Protein AF-A0A4E9FRD9-F1 (afdb_monomer_lite)

Organism: Brugia malayi (NCBI:txid6279)

Secondary structure (DSSP, 8-state):
------SSHHHHHHHHHHHHHHHHHHTS------HHHHHHHHHHHHTSTHHHHHHHHHHHHHHHTTSTTHHHHHHHHHHHHGGGGGGGG-

pLDDT: mean 76.93, std 13.48, range [36.5, 89.62]

Structure (mmCIF, N/CA/C/O backbone):
data_AF-A0A4E9FRD9-F1
#
_entry.id   AF-A0A4E9FRD9-F1
#
loop_
_atom_site.group_PDB
_atom_site.id
_atom_site.type_symbol
_atom_site.label_atom_id
_atom_site.label_alt_id
_atom_site.label_comp_id
_atom_site.label_asym_id
_atom_site.label_entity_id
_atom_site.label_seq_id
_atom_site.pdbx_PDB_ins_code
_atom_site.Cartn_x
_atom_site.Cartn_y
_atom_site.Cartn_z
_atom_site.occupancy
_atom_site.B_iso_or_equiv
_atom_site.auth_seq_id
_atom_site.auth_comp_id
_atom_site.auth_asym_id
_atom_site.auth_atom_id
_atom_site.pdbx_PDB_model_num
ATOM 1 N N . MET A 1 1 ? 44.223 37.925 -25.294 1.00 36.50 1 MET A N 1
ATOM 2 C CA . MET A 1 1 ? 43.224 36.843 -25.412 1.00 36.50 1 MET A CA 1
ATOM 3 C C . MET A 1 1 ? 43.065 36.246 -24.019 1.00 36.50 1 MET A C 1
ATOM 5 O O . MET A 1 1 ? 43.909 35.470 -23.593 1.00 36.50 1 MET A O 1
ATOM 9 N N . MET A 1 2 ? 42.107 36.754 -23.238 1.00 38.16 2 MET A N 1
ATOM 10 C CA . MET A 1 2 ? 41.801 36.228 -21.902 1.00 38.16 2 MET A CA 1
ATOM 11 C C . MET A 1 2 ? 41.135 34.869 -22.092 1.00 38.16 2 MET A C 1
ATOM 13 O O . MET A 1 2 ? 39.947 34.783 -22.388 1.00 38.16 2 MET A O 1
ATOM 17 N N . ASN A 1 3 ? 41.942 33.816 -21.994 1.00 44.88 3 ASN A N 1
ATOM 18 C CA . ASN A 1 3 ? 41.467 32.445 -21.945 1.00 44.88 3 ASN A CA 1
ATOM 19 C C . ASN A 1 3 ? 40.790 32.264 -20.588 1.00 44.88 3 ASN A C 1
ATOM 21 O O . ASN A 1 3 ? 41.449 31.999 -19.583 1.00 44.88 3 ASN A O 1
ATOM 25 N N . ASN A 1 4 ? 39.477 32.479 -20.565 1.00 44.72 4 ASN A N 1
ATOM 26 C CA . ASN A 1 4 ? 38.618 32.096 -19.459 1.00 44.72 4 ASN A CA 1
ATOM 27 C C . ASN A 1 4 ? 38.680 30.571 -19.337 1.00 44.72 4 ASN A C 1
ATOM 29 O O . ASN A 1 4 ? 37.901 29.843 -19.940 1.00 44.72 4 ASN A O 1
ATOM 33 N N . VAL A 1 5 ? 39.656 30.089 -18.572 1.00 45.50 5 VAL A N 1
ATOM 34 C CA . VAL A 1 5 ? 39.720 28.719 -18.071 1.00 45.50 5 VAL A CA 1
ATOM 35 C C . VAL A 1 5 ? 38.609 28.585 -17.026 1.00 45.50 5 VAL A C 1
ATOM 37 O O . VAL A 1 5 ? 38.853 28.648 -15.825 1.00 45.50 5 VAL A O 1
ATOM 40 N N . ILE A 1 6 ? 37.362 28.480 -17.485 1.00 51.97 6 ILE A N 1
ATOM 41 C CA . ILE A 1 6 ? 36.186 28.223 -16.643 1.00 51.97 6 ILE A CA 1
ATOM 42 C C . ILE A 1 6 ? 35.396 27.038 -17.215 1.00 51.97 6 ILE A C 1
ATOM 44 O O . ILE A 1 6 ? 34.184 27.048 -17.181 1.00 51.97 6 ILE A O 1
ATOM 48 N N . ASP A 1 7 ? 36.015 25.986 -17.752 1.00 54.59 7 ASP A N 1
ATOM 49 C CA . ASP A 1 7 ? 35.214 24.960 -18.453 1.00 54.59 7 ASP A CA 1
ATOM 50 C C . ASP A 1 7 ? 35.707 23.530 -18.221 1.00 54.59 7 ASP A C 1
ATOM 52 O O . ASP A 1 7 ? 36.153 22.826 -19.117 1.00 54.59 7 ASP A O 1
ATOM 56 N N . GLY A 1 8 ? 35.587 23.063 -16.979 1.00 53.78 8 GLY A N 1
ATOM 57 C CA . GLY A 1 8 ? 35.693 21.628 -16.690 1.00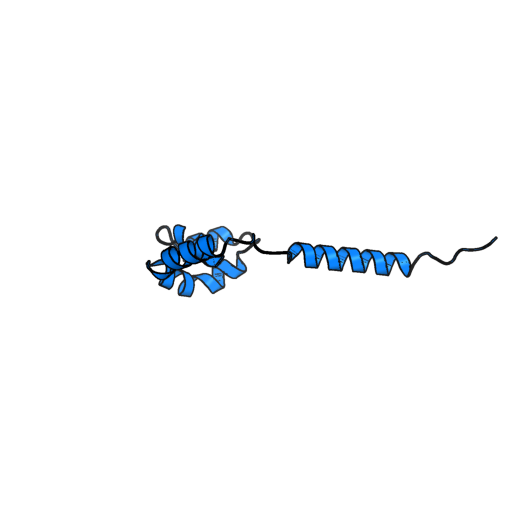 53.78 8 GLY A CA 1
ATOM 58 C C . GLY A 1 8 ? 35.160 21.276 -15.312 1.00 53.78 8 GLY A C 1
ATOM 59 O O . GLY A 1 8 ? 34.235 20.481 -15.175 1.00 53.78 8 GLY A O 1
ATOM 60 N N . ARG A 1 9 ? 35.665 21.959 -14.276 1.00 56.06 9 ARG A N 1
ATOM 61 C CA . ARG A 1 9 ? 35.188 21.754 -12.899 1.00 56.06 9 ARG A CA 1
ATOM 62 C C . ARG A 1 9 ? 33.715 22.145 -12.745 1.00 56.06 9 ARG A C 1
ATOM 64 O O . ARG A 1 9 ? 32.970 21.409 -12.111 1.00 56.06 9 ARG A O 1
ATOM 71 N N . SER A 1 10 ? 33.300 23.252 -13.372 1.00 67.50 10 SER A N 1
ATOM 72 C CA . SER A 1 10 ? 31.919 23.758 -13.326 1.00 67.50 10 SER A CA 1
ATOM 73 C C . SER A 1 10 ? 30.910 22.741 -13.874 1.00 67.50 10 SER A C 1
ATOM 75 O O . SER A 1 10 ? 29.942 22.419 -13.191 1.00 67.50 10 SER A O 1
ATOM 77 N N . TYR A 1 11 ? 31.183 22.135 -15.039 1.00 73.50 11 TYR A N 1
ATOM 78 C CA . TYR A 1 11 ? 30.311 21.097 -15.600 1.00 73.50 11 TYR A CA 1
ATOM 79 C C . TYR A 1 11 ? 30.247 19.853 -14.722 1.00 73.50 11 TYR A C 1
ATOM 81 O O . TYR A 1 11 ? 29.153 19.350 -14.493 1.00 73.50 11 TYR A O 1
ATOM 89 N N . SER A 1 12 ? 31.373 19.384 -14.174 1.00 78.50 12 SER A N 1
ATOM 90 C CA . SER A 1 12 ? 31.360 18.232 -13.263 1.00 78.50 12 SER A CA 1
ATOM 91 C C . SER A 1 12 ? 30.509 18.494 -12.018 1.00 78.50 12 SER A C 1
ATOM 93 O O . SER A 1 12 ? 29.747 17.620 -11.611 1.00 78.50 12 SER A O 1
ATOM 95 N N . PHE A 1 13 ? 30.586 19.698 -11.438 1.00 80.56 13 PHE A N 1
ATOM 96 C CA . PHE A 1 13 ? 29.733 20.082 -10.310 1.00 80.56 13 PHE A CA 1
ATOM 97 C C . PHE A 1 13 ? 28.257 20.180 -10.707 1.00 80.56 13 PHE A C 1
ATOM 99 O O . PHE A 1 13 ? 27.408 19.684 -9.971 1.00 80.56 13 PHE A O 1
ATOM 106 N N . LEU A 1 14 ? 27.937 20.760 -11.867 1.00 84.00 14 LEU A N 1
ATOM 107 C CA . LEU A 1 14 ? 26.559 20.846 -12.361 1.00 84.00 14 LEU A CA 1
ATOM 108 C C . LEU A 1 14 ? 25.965 19.462 -12.644 1.00 84.00 14 LEU A C 1
ATOM 110 O O . LEU A 1 14 ? 24.847 19.186 -12.221 1.00 84.00 14 LEU A O 1
ATOM 114 N N . ILE A 1 15 ? 26.719 18.572 -13.293 1.00 84.44 15 ILE A N 1
ATOM 115 C CA . ILE A 1 15 ? 26.298 17.188 -13.551 1.00 84.44 15 ILE A CA 1
ATOM 116 C C . ILE A 1 15 ? 26.071 16.455 -12.226 1.00 84.44 15 ILE A C 1
ATOM 118 O O . ILE A 1 15 ? 25.043 15.800 -12.066 1.00 84.44 15 ILE A O 1
ATOM 122 N N . ALA A 1 16 ? 26.982 16.601 -11.257 1.00 84.12 16 ALA A N 1
ATOM 123 C CA . ALA A 1 16 ? 26.822 16.003 -9.936 1.00 84.12 16 ALA A CA 1
ATOM 124 C C . ALA A 1 16 ? 25.584 16.545 -9.204 1.00 84.12 16 ALA A C 1
ATOM 126 O O . ALA A 1 16 ? 24.828 15.764 -8.637 1.00 84.12 16 ALA A O 1
ATOM 127 N N . LEU A 1 17 ? 25.324 17.855 -9.255 1.00 83.50 17 LEU A N 1
ATOM 128 C CA . LEU A 1 17 ? 24.131 18.460 -8.653 1.00 83.50 17 LEU A CA 1
ATOM 129 C C . LEU A 1 17 ? 22.842 17.985 -9.328 1.00 83.50 17 LEU A C 1
ATOM 131 O O . LEU A 1 17 ? 21.875 17.685 -8.634 1.00 83.50 17 LEU A O 1
ATOM 135 N N . ILE A 1 18 ? 22.815 17.879 -10.658 1.00 84.62 18 ILE A N 1
ATOM 136 C CA . ILE A 1 18 ? 21.658 17.348 -11.392 1.00 84.62 18 ILE A CA 1
ATOM 137 C C . ILE A 1 18 ? 21.436 15.875 -11.031 1.00 84.62 18 ILE A C 1
ATOM 139 O O . ILE A 1 18 ? 20.297 15.490 -10.782 1.00 84.62 18 ILE A O 1
ATOM 143 N N . ALA A 1 19 ? 22.500 15.072 -10.939 1.00 82.62 19 ALA A N 1
ATOM 144 C CA . ALA A 1 19 ? 22.420 13.672 -10.527 1.00 82.62 19 ALA A CA 1
ATOM 145 C C . ALA A 1 19 ? 21.932 13.522 -9.076 1.00 82.62 19 ALA A C 1
ATOM 147 O O . ALA A 1 19 ? 21.078 12.690 -8.792 1.00 82.62 19 ALA A O 1
ATOM 148 N N . ILE A 1 20 ? 22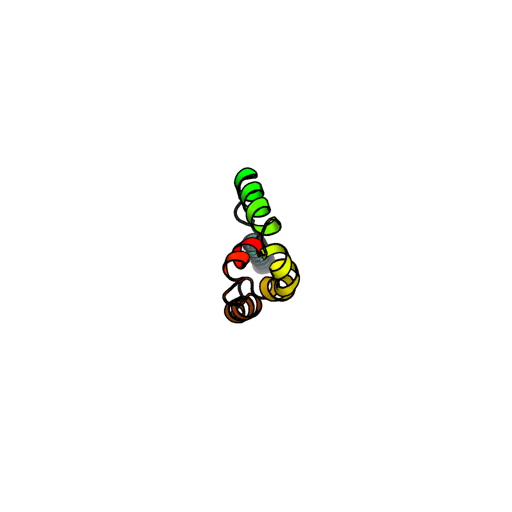.416 14.354 -8.153 1.00 78.81 20 ILE A N 1
ATOM 149 C CA . ILE A 1 20 ? 21.954 14.347 -6.760 1.00 78.81 20 ILE A CA 1
ATOM 150 C C . ILE A 1 20 ? 20.485 14.777 -6.688 1.00 78.81 20 ILE A C 1
ATOM 152 O O . ILE A 1 20 ? 19.692 14.110 -6.034 1.00 78.81 20 ILE A O 1
ATOM 156 N N . ASN A 1 21 ? 20.088 15.834 -7.399 1.00 74.06 21 ASN A N 1
ATOM 157 C CA . ASN A 1 21 ? 18.703 16.305 -7.413 1.00 74.06 21 ASN A CA 1
ATOM 158 C C . ASN A 1 21 ? 17.747 15.322 -8.099 1.00 74.06 21 ASN A C 1
ATOM 160 O O . ASN A 1 21 ? 16.601 15.213 -7.669 1.00 74.06 21 ASN A O 1
ATOM 164 N N . SER A 1 22 ? 18.180 14.592 -9.130 1.00 75.94 22 SER A N 1
ATOM 165 C CA . SER A 1 22 ? 17.357 13.562 -9.773 1.00 75.94 22 SER A CA 1
ATOM 166 C C . SER A 1 22 ? 17.198 12.340 -8.874 1.00 75.94 22 SER A C 1
ATOM 168 O O . SER A 1 22 ? 16.093 11.810 -8.758 1.00 75.94 22 SER A O 1
ATOM 170 N N . VAL A 1 23 ? 18.252 11.949 -8.157 1.00 70.25 23 VAL A N 1
ATOM 171 C CA . VAL A 1 23 ? 18.195 10.899 -7.135 1.00 70.25 23 VAL A CA 1
ATOM 172 C C . VAL A 1 23 ? 17.278 11.328 -5.984 1.00 70.25 23 VAL A C 1
ATOM 174 O O . VAL A 1 23 ? 16.343 10.603 -5.660 1.00 70.25 23 VAL A O 1
ATOM 177 N N . ILE A 1 24 ? 17.449 12.533 -5.432 1.00 65.06 24 ILE A N 1
ATOM 178 C CA . ILE A 1 24 ? 16.561 13.086 -4.395 1.00 65.06 24 ILE A CA 1
ATOM 179 C C . ILE A 1 24 ? 15.120 13.184 -4.905 1.00 65.06 24 ILE A C 1
ATOM 181 O O . ILE A 1 24 ? 14.213 12.817 -4.169 1.00 65.06 24 ILE A O 1
ATOM 185 N N . SER A 1 25 ? 14.893 13.605 -6.155 1.00 62.44 25 SER A N 1
ATOM 186 C CA . SER A 1 25 ? 13.551 13.655 -6.756 1.00 62.44 25 SER A CA 1
ATOM 187 C C . SER A 1 25 ? 12.943 12.259 -6.902 1.00 62.44 25 SER A C 1
ATOM 189 O O . SER A 1 25 ? 11.753 12.074 -6.658 1.00 62.44 25 SER A O 1
ATOM 191 N N . SER A 1 26 ? 13.759 11.250 -7.214 1.00 62.41 26 SER A N 1
ATOM 192 C CA . SER A 1 26 ? 13.328 9.846 -7.259 1.00 62.41 26 SER A CA 1
ATOM 193 C C . SER A 1 26 ? 12.942 9.324 -5.871 1.00 62.41 26 SER A C 1
ATOM 195 O O . SER A 1 26 ? 12.035 8.505 -5.750 1.00 62.41 26 SER A O 1
ATOM 197 N N . TYR A 1 27 ? 13.590 9.833 -4.819 1.00 58.47 27 TYR A N 1
ATOM 198 C CA . TYR A 1 27 ? 13.217 9.588 -3.423 1.00 58.47 27 TYR A CA 1
ATOM 199 C C . TYR A 1 27 ? 12.154 10.565 -2.890 1.00 58.47 27 TYR A C 1
ATOM 201 O O . TYR A 1 27 ? 11.709 10.411 -1.749 1.00 58.47 27 TYR A O 1
ATOM 209 N N . SER A 1 28 ? 11.747 11.583 -3.662 1.00 47.47 28 SER A N 1
ATOM 210 C CA . SER A 1 28 ? 10.947 12.691 -3.141 1.00 47.47 28 SER A CA 1
ATOM 211 C C . SER A 1 28 ? 9.483 12.293 -2.968 1.00 47.47 28 SER A C 1
ATOM 213 O O . SER A 1 28 ? 8.669 12.308 -3.883 1.00 47.47 28 SER A O 1
ATOM 215 N N . MET A 1 29 ? 9.216 11.956 -1.709 1.00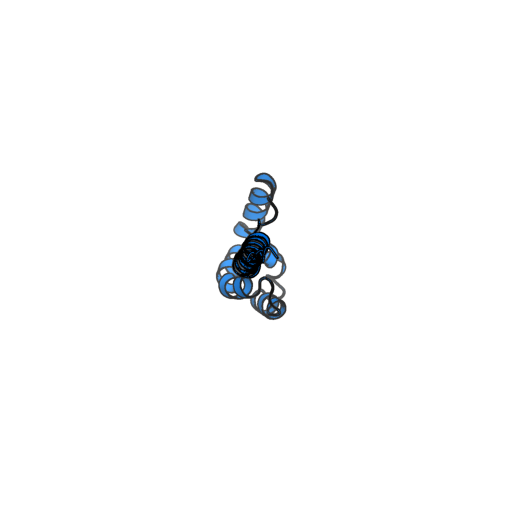 51.59 29 MET A N 1
ATOM 216 C CA . MET A 1 29 ? 7.953 11.917 -0.985 1.00 51.59 29 MET A CA 1
ATOM 217 C C . MET A 1 29 ? 6.868 10.983 -1.542 1.00 51.59 29 MET A C 1
ATOM 219 O O . MET A 1 29 ? 6.184 11.320 -2.511 1.00 51.59 29 MET A O 1
ATOM 223 N N . PRO A 1 30 ? 6.586 9.861 -0.842 1.00 53.22 30 PRO A N 1
ATOM 224 C CA . PRO A 1 30 ? 5.287 9.210 -0.951 1.00 53.22 30 PRO A CA 1
ATOM 225 C C . PRO A 1 30 ? 4.201 10.281 -0.843 1.00 53.22 30 PRO A C 1
ATOM 227 O O . PRO A 1 30 ? 4.317 11.171 0.005 1.00 53.22 30 PRO A O 1
ATOM 230 N N . ARG A 1 31 ? 3.173 10.209 -1.708 1.00 58.91 31 ARG A N 1
ATOM 231 C CA . ARG A 1 31 ? 1.957 11.036 -1.611 1.00 58.91 31 ARG A CA 1
ATOM 232 C C . ARG A 1 31 ? 1.646 11.224 -0.129 1.00 58.91 31 ARG A C 1
ATOM 234 O O . ARG A 1 31 ? 1.380 10.229 0.539 1.00 58.91 31 ARG A O 1
ATOM 241 N N . GLN A 1 32 ? 1.727 12.457 0.371 1.00 61.47 32 GLN A N 1
ATOM 242 C CA . GLN A 1 32 ? 1.362 12.805 1.744 1.00 61.47 32 GLN A CA 1
ATOM 243 C C . GLN A 1 32 ? -0.120 12.448 1.921 1.00 61.47 32 GLN A C 1
ATOM 245 O O . GLN A 1 32 ? -1.006 13.259 1.654 1.00 61.47 32 GLN A O 1
ATOM 250 N N . LYS A 1 33 ? -0.408 11.190 2.265 1.00 73.81 33 LYS A N 1
ATOM 251 C CA . LYS A 1 33 ? -1.743 10.746 2.650 1.00 73.81 33 LYS A CA 1
ATOM 252 C C . LYS A 1 33 ? -2.061 11.508 3.928 1.00 73.81 33 LYS A C 1
ATOM 254 O O . LYS A 1 33 ? -1.218 11.593 4.822 1.00 73.81 33 LYS A O 1
ATOM 259 N N . SER A 1 34 ? -3.253 12.089 4.017 1.00 84.75 34 SER A N 1
ATOM 260 C CA . SER A 1 34 ? -3.649 12.747 5.259 1.00 84.75 34 SER A CA 1
ATOM 261 C C . SER A 1 34 ? -3.612 11.734 6.406 1.00 84.75 34 SER A C 1
ATOM 263 O O . SER A 1 34 ? -3.845 10.542 6.194 1.00 84.75 34 SER A O 1
ATOM 265 N N . TYR A 1 35 ? -3.358 12.191 7.634 1.00 83.31 35 TYR A N 1
ATOM 266 C CA . TYR A 1 35 ? -3.385 11.314 8.812 1.00 83.31 35 TYR A CA 1
ATOM 267 C C . TYR A 1 35 ? -4.686 10.495 8.885 1.00 83.31 35 TYR A C 1
ATOM 269 O O . TYR A 1 35 ? -4.671 9.309 9.195 1.00 83.31 35 TYR A O 1
ATOM 277 N N . HIS A 1 36 ? -5.810 11.105 8.499 1.00 84.81 36 HIS A N 1
ATOM 278 C CA . HIS A 1 36 ? -7.097 10.424 8.419 1.00 84.81 36 HIS A CA 1
ATOM 279 C C . HIS A 1 36 ? -7.132 9.319 7.349 1.00 84.81 36 HIS A C 1
ATOM 281 O O . HIS A 1 36 ? -7.640 8.231 7.607 1.00 84.81 36 HIS A O 1
ATOM 287 N N . GLN A 1 37 ? -6.570 9.562 6.160 1.00 85.38 37 GLN A N 1
ATOM 288 C CA . GLN A 1 37 ? -6.452 8.533 5.121 1.00 85.38 37 GLN A CA 1
ATOM 289 C C . GLN A 1 37 ? -5.560 7.373 5.575 1.00 85.38 37 GLN A C 1
ATOM 291 O O . GLN A 1 37 ? -5.909 6.217 5.339 1.00 85.38 37 GLN A O 1
ATOM 296 N N . LEU A 1 38 ? -4.449 7.669 6.256 1.00 83.50 38 LEU A N 1
ATOM 297 C CA . LEU A 1 38 ? -3.569 6.650 6.832 1.00 83.50 38 LEU A CA 1
ATOM 298 C C . LEU A 1 38 ? -4.294 5.816 7.892 1.00 83.50 38 LEU A C 1
ATOM 300 O O . LEU A 1 38 ? -4.269 4.593 7.808 1.00 83.50 38 LEU A O 1
ATOM 304 N N . ASP A 1 39 ? -5.001 6.442 8.835 1.00 85.69 39 ASP A N 1
ATOM 305 C CA . ASP A 1 39 ? -5.758 5.734 9.879 1.00 85.69 39 ASP A CA 1
ATOM 306 C C . ASP A 1 39 ? -6.840 4.809 9.290 1.00 85.69 39 ASP A C 1
ATOM 308 O O . ASP A 1 39 ? -6.991 3.659 9.714 1.00 85.69 39 ASP A O 1
ATOM 312 N N . LEU A 1 40 ? -7.557 5.261 8.255 1.00 86.19 40 LEU A N 1
ATOM 313 C CA . LEU A 1 40 ? -8.529 4.426 7.543 1.00 86.19 40 LEU A CA 1
ATOM 314 C C . LEU A 1 40 ? -7.868 3.233 6.842 1.00 86.19 40 LEU A C 1
ATOM 316 O O . LEU A 1 40 ? -8.394 2.117 6.904 1.00 86.19 40 LEU A O 1
ATOM 320 N N . MET A 1 41 ? -6.720 3.449 6.198 1.00 83.50 41 MET A N 1
ATOM 321 C CA . MET A 1 41 ? -5.963 2.375 5.559 1.00 83.50 41 MET A CA 1
ATOM 322 C C . MET A 1 41 ? -5.441 1.371 6.591 1.00 83.50 41 MET A C 1
ATOM 324 O O . MET A 1 41 ? -5.677 0.178 6.432 1.00 83.50 41 MET A O 1
ATOM 328 N N . ILE A 1 42 ? -4.833 1.830 7.689 1.00 85.75 42 ILE A N 1
ATOM 329 C CA . ILE A 1 42 ? -4.354 0.978 8.789 1.00 85.75 42 ILE A CA 1
ATOM 330 C C . ILE A 1 42 ? -5.504 0.122 9.327 1.00 85.75 42 ILE A C 1
ATOM 332 O O . ILE A 1 42 ? -5.382 -1.100 9.430 1.00 85.75 42 ILE A O 1
ATOM 336 N N . LYS A 1 43 ? -6.666 0.726 9.602 1.00 86.69 43 LYS A N 1
ATOM 337 C CA . LYS A 1 43 ? -7.848 -0.019 10.062 1.00 86.69 43 LYS A CA 1
ATOM 338 C C . LYS A 1 43 ? -8.300 -1.068 9.051 1.00 86.69 43 LYS A C 1
ATOM 340 O O . LYS A 1 43 ? -8.668 -2.162 9.466 1.00 86.69 43 LYS A O 1
ATOM 345 N N . ARG A 1 44 ? -8.279 -0.769 7.751 1.00 83.56 44 ARG A N 1
ATOM 346 C CA . ARG A 1 44 ? -8.665 -1.727 6.702 1.00 83.56 44 ARG A CA 1
ATOM 347 C C . ARG A 1 44 ? -7.653 -2.873 6.576 1.00 83.56 44 ARG A C 1
ATOM 349 O O . ARG A 1 44 ? -8.057 -4.028 6.462 1.00 83.56 44 ARG A O 1
ATOM 356 N N . CYS A 1 45 ? -6.364 -2.570 6.639 1.00 87.06 45 CYS A N 1
ATOM 357 C CA . CYS A 1 45 ? -5.290 -3.535 6.424 1.00 87.06 45 CYS A CA 1
ATOM 358 C C . CYS A 1 45 ? -5.077 -4.461 7.629 1.00 87.06 45 CYS A C 1
ATOM 360 O O . CYS A 1 45 ? -4.976 -5.672 7.467 1.00 87.06 45 CYS A O 1
ATOM 362 N N . PHE A 1 46 ? -5.083 -3.925 8.852 1.00 83.81 46 PHE A N 1
ATOM 363 C CA . PHE A 1 46 ? -4.764 -4.706 10.053 1.00 83.81 46 PHE A CA 1
ATOM 364 C C . PHE A 1 46 ? -5.974 -5.362 10.734 1.00 83.81 46 PHE A C 1
ATOM 366 O O . PHE A 1 46 ? -5.786 -6.190 11.623 1.00 83.81 46 PHE A O 1
ATOM 373 N N . ARG A 1 47 ? -7.213 -5.029 10.339 1.00 83.25 47 ARG A N 1
ATOM 374 C CA . ARG A 1 47 ? -8.431 -5.719 10.824 1.00 83.25 47 ARG A CA 1
ATOM 375 C C . ARG A 1 47 ? -8.887 -6.865 9.922 1.00 83.25 47 ARG A C 1
ATOM 377 O O . ARG A 1 47 ? -9.916 -7.475 10.194 1.00 83.25 47 ARG A O 1
ATOM 384 N N . THR A 1 48 ? -8.172 -7.125 8.834 1.00 83.69 48 THR A N 1
ATOM 385 C CA . THR A 1 48 ? -8.536 -8.133 7.834 1.00 83.69 48 THR A CA 1
ATOM 386 C C . THR A 1 48 ? -7.418 -9.158 7.677 1.00 83.69 48 THR A C 1
ATOM 388 O O . THR A 1 48 ? -6.350 -9.036 8.277 1.00 83.69 48 THR A O 1
ATOM 391 N N . ILE A 1 49 ? -7.649 -10.159 6.824 1.00 83.69 49 ILE A N 1
ATOM 392 C CA . ILE A 1 49 ? -6.643 -11.155 6.429 1.00 83.69 49 ILE A CA 1
ATOM 393 C C . ILE A 1 49 ? -5.393 -10.528 5.785 1.00 83.69 49 ILE A C 1
ATOM 395 O O . ILE A 1 49 ? -4.366 -11.187 5.663 1.00 83.69 49 ILE A O 1
ATOM 399 N N . CYS A 1 50 ? -5.440 -9.246 5.397 1.00 88.44 50 CYS A N 1
ATOM 400 C CA . CYS A 1 50 ? -4.278 -8.552 4.855 1.00 88.44 50 CYS A CA 1
ATOM 401 C C . CYS A 1 50 ? -3.096 -8.507 5.814 1.00 88.44 50 CYS A C 1
ATOM 403 O O . CYS A 1 50 ? -1.969 -8.464 5.338 1.00 88.44 50 CYS A O 1
ATOM 405 N N . LYS A 1 51 ? -3.316 -8.575 7.132 1.00 85.62 51 LYS A N 1
ATOM 406 C CA . LYS A 1 51 ? -2.217 -8.665 8.097 1.00 85.62 51 LYS A CA 1
ATOM 407 C C . LYS A 1 51 ? -1.271 -9.828 7.771 1.00 85.62 51 LYS A C 1
ATOM 409 O O . LYS A 1 51 ? -0.063 -9.624 7.717 1.00 85.62 51 LYS A O 1
ATOM 414 N N . ASP A 1 52 ? -1.821 -11.010 7.506 1.00 85.44 52 ASP A N 1
ATOM 415 C CA . ASP A 1 52 ? -1.027 -12.210 7.233 1.00 85.44 52 ASP A CA 1
ATOM 416 C C . ASP A 1 52 ? -0.344 -12.111 5.862 1.00 85.44 52 ASP A C 1
ATOM 418 O O . ASP A 1 52 ? 0.862 -12.326 5.755 1.00 85.44 52 ASP A O 1
ATOM 422 N N . TRP A 1 53 ? -1.077 -11.658 4.837 1.00 86.81 53 TRP A N 1
ATOM 423 C CA . TRP A 1 53 ? -0.526 -11.442 3.493 1.00 86.81 53 TRP A CA 1
ATOM 424 C C . TRP A 1 53 ? 0.592 -10.397 3.454 1.00 86.81 53 TRP A C 1
ATOM 426 O O . TRP A 1 53 ? 1.550 -10.563 2.704 1.00 86.81 53 TRP A O 1
ATOM 436 N N . ILE A 1 54 ? 0.494 -9.326 4.248 1.00 85.31 54 ILE A N 1
ATOM 437 C CA . ILE A 1 5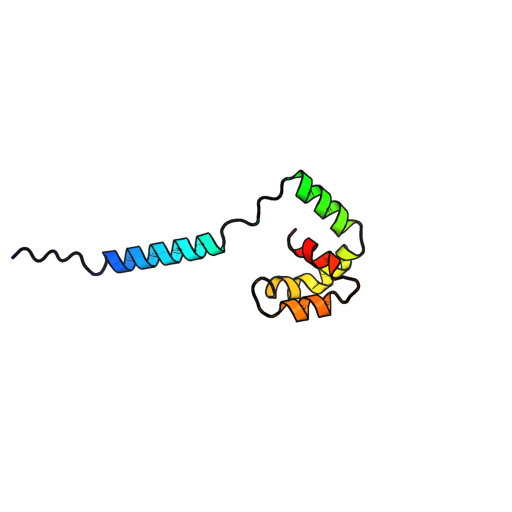4 ? 1.556 -8.319 4.358 1.00 85.31 54 ILE A CA 1
ATOM 438 C C . ILE A 1 54 ? 2.804 -8.966 4.949 1.00 85.31 54 ILE A C 1
ATOM 440 O O . ILE A 1 54 ? 3.879 -8.872 4.362 1.00 85.31 54 ILE A O 1
ATOM 444 N N . HIS A 1 55 ? 2.675 -9.691 6.060 1.00 84.56 55 HIS A N 1
ATOM 445 C CA . HIS A 1 55 ? 3.816 -10.387 6.648 1.00 84.56 55 HIS A CA 1
ATOM 446 C C . HIS A 1 55 ? 4.451 -11.393 5.679 1.00 84.56 55 HIS A C 1
ATOM 448 O O . HIS A 1 55 ? 5.676 -11.427 5.574 1.00 84.56 55 HIS A O 1
ATOM 454 N N . GLU A 1 56 ? 3.650 -12.153 4.937 1.00 85.06 56 GLU A N 1
ATOM 455 C CA . GLU A 1 56 ? 4.154 -13.194 4.040 1.00 85.06 56 GLU A CA 1
ATOM 456 C C . GLU A 1 56 ? 4.738 -12.649 2.732 1.00 85.06 56 GLU A C 1
ATOM 458 O O . GLU A 1 56 ? 5.782 -13.129 2.301 1.00 85.06 56 GLU A O 1
ATOM 463 N N . CYS A 1 57 ? 4.117 -11.645 2.108 1.00 88.38 57 CYS A N 1
ATOM 464 C CA . CYS A 1 57 ? 4.506 -11.177 0.774 1.00 88.38 57 CYS A CA 1
ATOM 465 C C . CYS A 1 57 ? 5.309 -9.866 0.759 1.00 88.38 57 CYS A C 1
ATOM 467 O O . CYS A 1 57 ? 5.807 -9.512 -0.309 1.00 88.38 57 CYS A O 1
ATOM 469 N N . HIS A 1 58 ? 5.475 -9.136 1.877 1.00 84.81 58 HIS A N 1
ATOM 470 C CA . HIS A 1 58 ? 6.110 -7.797 1.836 1.00 84.81 58 HIS A CA 1
ATOM 471 C C . HIS A 1 58 ? 7.537 -7.842 1.322 1.00 84.81 58 HIS A C 1
ATOM 473 O O . HIS A 1 58 ? 7.885 -7.064 0.443 1.00 84.81 58 HIS A O 1
ATOM 479 N N . TRP A 1 59 ? 8.330 -8.820 1.762 1.00 82.94 59 TRP A N 1
ATOM 480 C CA . TRP A 1 59 ? 9.710 -8.976 1.305 1.00 82.94 59 TRP A CA 1
ATOM 481 C C . TRP A 1 59 ? 9.803 -9.125 -0.220 1.00 82.94 59 TRP A C 1
ATOM 483 O O . TRP A 1 59 ? 10.774 -8.683 -0.830 1.00 82.94 59 TRP A O 1
ATOM 493 N N . PHE A 1 60 ? 8.790 -9.729 -0.849 1.00 83.94 60 PHE A N 1
ATOM 494 C CA . PHE A 1 60 ? 8.725 -9.882 -2.294 1.00 83.94 60 PHE A CA 1
ATOM 495 C C . PHE A 1 60 ? 8.174 -8.618 -2.968 1.00 83.94 60 PHE A C 1
ATOM 497 O O . PHE A 1 60 ? 8.745 -8.109 -3.935 1.00 83.94 60 PHE A O 1
ATOM 504 N N . CYS A 1 61 ? 7.052 -8.107 -2.465 1.00 85.38 61 CYS A N 1
ATOM 505 C CA . CYS A 1 61 ? 6.337 -6.978 -3.050 1.00 85.38 61 CYS A CA 1
ATOM 506 C C . CYS A 1 61 ? 7.111 -5.654 -2.926 1.00 85.38 61 CYS A C 1
ATOM 508 O O . CYS A 1 61 ? 7.069 -4.848 -3.856 1.00 85.38 61 CYS A O 1
ATOM 510 N N . ASP A 1 62 ? 7.903 -5.466 -1.869 1.00 81.94 62 ASP A N 1
ATOM 511 C CA . ASP A 1 62 ? 8.784 -4.304 -1.704 1.00 81.94 62 ASP A CA 1
ATOM 512 C C . ASP A 1 62 ? 9.857 -4.259 -2.798 1.00 81.94 62 ASP A C 1
ATOM 514 O O . ASP A 1 62 ? 10.135 -3.206 -3.376 1.00 81.94 62 ASP A O 1
ATOM 518 N N . LEU A 1 63 ? 10.410 -5.422 -3.162 1.00 80.38 63 LEU A N 1
ATOM 519 C CA . LEU A 1 63 ? 11.357 -5.544 -4.274 1.00 80.38 63 LEU A CA 1
ATOM 520 C C . LEU A 1 63 ? 10.687 -5.314 -5.633 1.00 80.38 63 LEU A C 1
ATOM 522 O O . LEU A 1 63 ? 11.362 -4.946 -6.598 1.00 80.38 63 LEU A O 1
ATOM 526 N N . ALA A 1 64 ? 9.372 -5.524 -5.724 1.00 78.00 64 ALA A N 1
ATOM 527 C CA . ALA A 1 64 ? 8.607 -5.319 -6.943 1.00 78.00 64 ALA A CA 1
ATOM 528 C C . ALA A 1 64 ? 8.260 -3.858 -7.228 1.00 78.00 64 ALA A C 1
ATOM 530 O O . ALA A 1 64 ? 7.909 -3.529 -8.365 1.00 78.00 64 ALA A O 1
ATOM 531 N N . LYS A 1 65 ? 8.402 -2.968 -6.243 1.00 69.81 65 LYS A N 1
ATOM 532 C CA . LYS A 1 65 ? 8.072 -1.553 -6.397 1.00 69.81 65 LYS A CA 1
ATOM 533 C C . LYS A 1 65 ? 8.938 -0.907 -7.485 1.00 69.81 65 LYS A C 1
ATOM 535 O O . LYS A 1 65 ? 10.158 -0.815 -7.375 1.00 69.81 65 LYS A O 1
ATOM 540 N N . GLY A 1 66 ? 8.290 -0.486 -8.574 1.00 69.44 66 GLY A N 1
ATOM 541 C CA . GLY A 1 66 ? 8.951 0.107 -9.743 1.00 69.44 66 GLY A CA 1
ATOM 542 C C . GLY A 1 66 ? 9.702 -0.889 -10.638 1.00 69.44 66 GLY A C 1
ATOM 543 O O . GLY A 1 66 ? 10.456 -0.468 -11.513 1.00 69.44 66 GLY A O 1
ATOM 544 N N . ARG A 1 67 ? 9.518 -2.200 -10.441 1.00 79.81 67 ARG A N 1
ATOM 545 C CA . ARG A 1 67 ? 10.156 -3.262 -11.234 1.00 79.81 67 ARG A CA 1
ATOM 546 C C . ARG A 1 67 ? 9.101 -4.117 -11.947 1.00 79.81 67 ARG A C 1
ATOM 548 O O . ARG A 1 67 ? 7.970 -4.202 -11.472 1.00 79.81 67 ARG A O 1
ATOM 555 N N . PRO A 1 68 ? 9.454 -4.846 -13.023 1.00 79.25 68 PRO A N 1
ATOM 556 C CA . PRO A 1 68 ? 8.560 -5.808 -13.687 1.00 79.25 68 PRO A CA 1
ATOM 557 C C . PRO A 1 68 ? 8.314 -7.082 -12.848 1.00 79.25 68 PRO A C 1
ATOM 559 O O . PRO A 1 68 ? 8.145 -8.173 -13.378 1.00 79.25 68 PRO A O 1
ATOM 562 N N . LEU A 1 69 ? 8.349 -6.975 -11.518 1.00 82.00 69 LEU A N 1
ATOM 563 C CA . LEU A 1 69 ? 8.058 -8.065 -10.585 1.00 82.00 69 LEU A CA 1
ATOM 564 C C . LEU A 1 69 ? 6.634 -7.961 -10.022 1.00 82.00 69 LEU A C 1
ATOM 566 O O . LEU A 1 69 ? 6.265 -8.767 -9.172 1.00 82.00 69 LEU A O 1
ATOM 570 N N . TYR A 1 70 ? 5.846 -6.985 -10.486 1.00 84.56 70 TYR A N 1
ATOM 571 C CA . TYR A 1 70 ? 4.461 -6.785 -10.063 1.00 84.56 70 TYR A CA 1
ATOM 572 C C . TYR A 1 70 ? 3.637 -8.073 -10.184 1.00 84.56 70 TYR A C 1
ATOM 574 O O . TYR A 1 70 ? 2.986 -8.467 -9.221 1.00 84.56 70 TYR A O 1
ATOM 582 N N . ASP A 1 71 ? 3.752 -8.786 -11.308 1.00 86.94 71 ASP A N 1
ATOM 583 C CA . ASP A 1 71 ? 3.000 -10.024 -11.546 1.00 86.94 71 ASP A CA 1
ATOM 584 C C . ASP A 1 71 ? 3.326 -11.104 -10.514 1.00 86.94 71 ASP A C 1
ATOM 586 O O . ASP A 1 71 ? 2.427 -11.717 -9.947 1.00 86.94 71 ASP A O 1
ATOM 590 N N . ARG A 1 72 ? 4.605 -11.260 -10.163 1.00 87.25 72 ARG A N 1
ATOM 591 C CA . ARG A 1 72 ? 5.033 -12.205 -9.125 1.00 87.25 72 ARG A CA 1
ATOM 592 C C . ARG A 1 72 ? 4.551 -11.803 -7.724 1.00 87.25 72 ARG A C 1
ATOM 594 O O . ARG A 1 72 ? 4.270 -12.664 -6.897 1.00 87.25 72 ARG A O 1
ATOM 601 N N . CYS A 1 73 ? 4.406 -10.504 -7.452 1.00 89.19 73 CYS A N 1
ATOM 602 C CA . CYS A 1 73 ? 3.820 -10.031 -6.194 1.00 89.19 73 CYS A CA 1
ATOM 603 C C . CYS A 1 73 ? 2.323 -10.360 -6.168 1.00 89.19 73 CYS A C 1
ATOM 605 O O . CYS A 1 73 ? 1.812 -10.839 -5.156 1.00 89.19 73 CYS A O 1
ATOM 607 N N . MET A 1 74 ? 1.630 -10.192 -7.299 1.00 89.00 74 MET A N 1
ATOM 608 C CA . MET A 1 74 ? 0.227 -10.589 -7.446 1.00 89.00 74 MET A CA 1
ATOM 609 C C . MET A 1 74 ? 0.028 -12.109 -7.358 1.00 89.00 74 MET A C 1
ATOM 611 O O . MET A 1 74 ? -1.022 -12.552 -6.886 1.00 89.00 74 MET A O 1
ATOM 615 N N . GLU A 1 75 ? 1.008 -12.904 -7.789 1.00 89.62 75 GLU A N 1
ATOM 616 C CA . GLU A 1 75 ? 1.033 -14.356 -7.587 1.00 89.62 75 GLU A CA 1
ATOM 617 C C . GLU A 1 75 ? 1.172 -14.711 -6.104 1.00 89.62 75 GLU A C 1
ATOM 619 O O . GLU A 1 75 ? 0.352 -15.485 -5.611 1.00 89.62 75 GLU A O 1
ATOM 624 N N . CYS A 1 76 ? 2.127 -14.102 -5.382 1.00 89.38 76 CYS A N 1
ATOM 625 C CA . CYS A 1 76 ? 2.298 -14.306 -3.935 1.00 89.38 76 CYS A CA 1
ATOM 626 C C . CYS A 1 76 ? 1.010 -13.986 -3.175 1.00 89.38 76 CYS A C 1
ATOM 628 O O . CYS A 1 76 ? 0.508 -14.808 -2.416 1.00 89.38 76 CYS A O 1
ATOM 630 N N . LEU A 1 77 ? 0.418 -12.820 -3.447 1.00 89.12 77 LEU A N 1
ATOM 631 C CA . LEU A 1 77 ? -0.830 -12.398 -2.816 1.00 89.12 77 LEU A CA 1
ATOM 632 C C . LEU A 1 77 ? -2.017 -13.293 -3.178 1.00 89.12 77 LEU A C 1
ATOM 634 O O . LEU A 1 77 ? -3.037 -13.271 -2.486 1.00 89.12 77 LEU A O 1
ATOM 638 N N . SER A 1 78 ? -1.911 -14.081 -4.250 1.00 87.38 78 SER A N 1
ATOM 639 C CA . SER A 1 78 ? -3.007 -14.820 -4.871 1.00 87.38 78 SER A CA 1
ATOM 640 C C . SER A 1 78 ? -4.186 -13.912 -5.249 1.00 87.38 78 SER A C 1
ATOM 642 O O . SER A 1 78 ? -4.190 -12.702 -5.032 1.00 87.38 78 SER A O 1
ATOM 644 N N . TRP A 1 79 ? -5.252 -14.485 -5.810 1.00 85.81 79 TRP A N 1
ATOM 645 C CA . TRP A 1 79 ? -6.486 -13.731 -6.058 1.00 85.81 79 TRP A CA 1
ATOM 646 C C . TRP A 1 79 ? -7.116 -13.189 -4.762 1.00 85.81 79 TRP A C 1
ATOM 648 O O . TRP A 1 79 ? -7.780 -12.154 -4.800 1.00 85.81 79 TRP A O 1
ATOM 6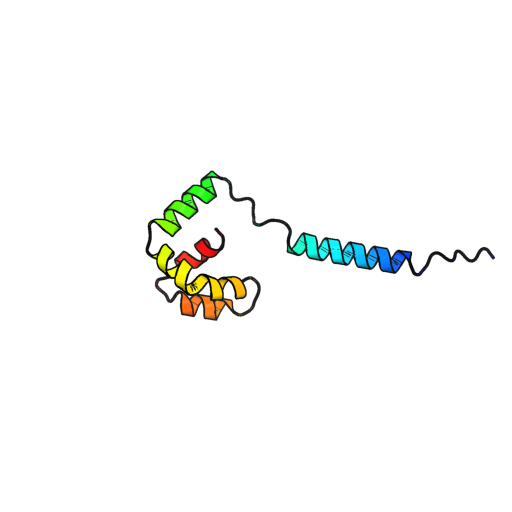58 N N . LYS A 1 80 ? -6.886 -13.855 -3.619 1.00 85.38 80 LYS A N 1
ATOM 659 C CA . LYS A 1 80 ? -7.458 -13.465 -2.324 1.00 85.38 80 LYS A CA 1
ATOM 660 C C . LYS A 1 80 ? -6.804 -12.211 -1.760 1.00 85.38 80 LYS A C 1
ATOM 662 O O . LYS A 1 80 ? -7.514 -11.378 -1.216 1.00 85.38 80 LYS A O 1
ATOM 667 N N . GLY A 1 81 ? -5.490 -12.066 -1.890 1.00 87.69 81 GLY A N 1
ATOM 668 C CA . GLY A 1 81 ? -4.715 -10.991 -1.274 1.00 87.69 81 GLY A CA 1
ATOM 669 C C . GLY A 1 81 ? -4.442 -9.795 -2.182 1.00 87.69 81 GLY A C 1
ATOM 670 O O . GLY A 1 81 ? -3.845 -8.836 -1.710 1.00 87.69 81 GLY A O 1
ATOM 671 N N . ARG A 1 82 ? -4.868 -9.780 -3.459 1.00 87.62 82 ARG A N 1
ATOM 672 C CA . ARG A 1 82 ? -4.570 -8.643 -4.368 1.00 87.62 82 ARG A CA 1
ATOM 673 C C . ARG A 1 82 ? -5.005 -7.290 -3.807 1.00 87.62 82 ARG A C 1
ATOM 675 O O . ARG A 1 82 ? -4.311 -6.299 -3.984 1.00 87.62 82 ARG A O 1
ATOM 682 N N . HIS A 1 83 ? -6.129 -7.253 -3.092 1.00 84.94 83 HIS A N 1
ATOM 683 C CA . HIS A 1 83 ? -6.624 -6.037 -2.444 1.00 84.94 83 HIS A CA 1
ATOM 684 C C . HIS A 1 83 ? -5.729 -5.556 -1.286 1.00 84.94 83 HIS A C 1
ATOM 686 O O . HIS A 1 83 ? -5.794 -4.392 -0.906 1.00 84.94 83 HIS A O 1
ATOM 692 N N . CYS A 1 84 ? -4.874 -6.427 -0.745 1.00 87.94 84 CYS A N 1
ATOM 693 C CA . CYS A 1 84 ? -3.874 -6.084 0.260 1.00 87.94 84 CYS A CA 1
ATOM 694 C C . CYS A 1 84 ? -2.641 -5.410 -0.349 1.00 87.94 84 CYS A C 1
ATOM 696 O O . CYS A 1 84 ? -1.836 -4.878 0.404 1.00 87.94 84 CYS A O 1
ATOM 698 N N . TYR A 1 85 ? -2.486 -5.383 -1.681 1.00 86.12 85 TYR A N 1
ATOM 699 C CA . TYR A 1 85 ? -1.353 -4.713 -2.328 1.00 86.12 85 TYR A CA 1
ATOM 700 C C . TYR A 1 85 ? -1.249 -3.227 -1.937 1.00 86.12 85 TYR A C 1
ATOM 702 O O . TYR A 1 85 ? -0.164 -2.709 -1.698 1.00 86.12 85 TYR A O 1
ATOM 710 N N . GLU A 1 86 ? -2.389 -2.553 -1.77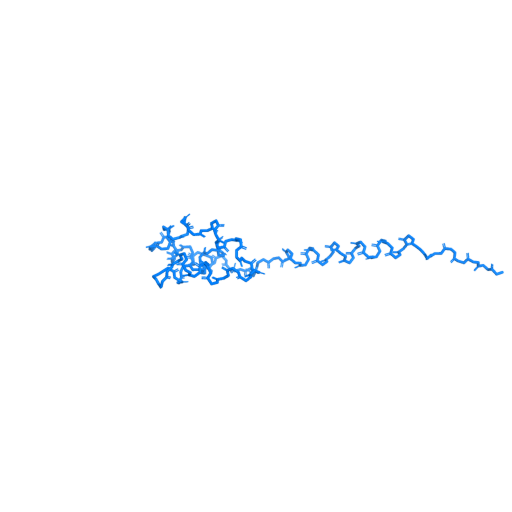7 1.00 84.56 86 GLU A N 1
ATOM 711 C CA . GLU A 1 86 ? -2.437 -1.155 -1.323 1.00 84.56 86 GLU A CA 1
ATOM 712 C C . GLU A 1 86 ? -1.921 -0.971 0.113 1.00 84.56 86 GLU A C 1
ATOM 714 O O . GLU A 1 86 ? -1.523 0.130 0.497 1.00 84.56 86 GLU A O 1
ATOM 719 N N . CYS A 1 87 ? -1.927 -2.039 0.914 1.00 85.38 87 CYS A N 1
ATOM 720 C CA . CYS A 1 87 ? -1.445 -2.027 2.288 1.00 85.38 87 CYS A CA 1
ATOM 721 C C . CYS A 1 87 ? 0.083 -2.091 2.400 1.00 85.38 87 CYS A C 1
ATOM 723 O O . CYS A 1 87 ? 0.589 -1.803 3.476 1.00 85.38 87 CYS A O 1
ATOM 725 N N . PHE A 1 88 ? 0.815 -2.437 1.335 1.00 82.25 88 PHE A N 1
ATOM 726 C CA . PHE A 1 88 ? 2.289 -2.393 1.334 1.00 82.25 88 PHE A CA 1
ATOM 727 C C . PHE A 1 88 ? 2.834 -0.963 1.184 1.00 82.25 88 PHE A C 1
ATOM 729 O O . PHE A 1 88 ? 4.023 -0.725 1.351 1.00 82.25 88 PHE A O 1
ATOM 736 N N . ASP A 1 89 ? 1.966 0.007 0.876 1.00 76.81 89 ASP A N 1
ATOM 737 C CA . ASP A 1 89 ? 2.290 1.438 0.881 1.00 76.81 89 ASP A CA 1
ATOM 738 C C . ASP A 1 89 ? 1.992 2.122 2.235 1.00 76.81 89 ASP A C 1
ATOM 740 O O . ASP A 1 89 ? 1.924 3.359 2.286 1.00 76.81 89 ASP A O 1
ATOM 744 N N . LEU A 1 90 ? 1.702 1.352 3.290 1.00 71.81 90 LEU A N 1
ATOM 745 C CA . LEU A 1 90 ? 1.592 1.835 4.674 1.00 71.81 90 LEU A CA 1
ATOM 746 C C . LEU A 1 90 ? 2.945 1.748 5.375 1.00 71.81 90 LEU A C 1
ATOM 748 O O . LEU A 1 90 ? 3.288 2.748 6.042 1.00 71.81 90 LEU A O 1
#

Sequence (90 aa):
MMNNVIDGRSYSFLIALIAINSVISSYSMPRQKSYHQLDLMIKRCFRTICKDWIHECHWFCDLAKGRPLYDRCMECLSWKGRHCYECFDL

Radius of gyration: 21.61 Å; chains: 1; bounding box: 52×52×36 Å

Foldseek 3Di:
DPPPPPPDVVVVVVVVVVVVVVVVVVVPDDDCQDPVSVVVLCCVCVVDPNVVLCVQLLVPLVVCVVHPCNVVSCVSCDPVRPVSSVVSSD